Protein AF-L8WNK9-F1 (afdb_monomer_lite)

Sequence (164 aa):
MTVTTPAFLWRTGAIYTFIGIATGAFGAHGLSKRPGILPAQIDSWKTAAHYAIVNGVALMAVSLHPKFSTHRVAGPSIALGAALFSGSIYALVLNRDRYSSSFRVLLRRWVELLYWLGMLRWHFELEFYLYYIMNAQSQRTKSPLNIFTGKRLIPCLIQNNGFK

InterPro domains:
  IPR006696 Protein of unknown function DUF423 [PF04241] (24-98)
  IPR006696 Protein of unknown function DUF423 [PTHR43461] (6-100)

Secondary structure (DSSP, 8-state):
-----HHHHHHHHHHHHHHHHHIIIIIHHHHHTSTT--HHHHHHHHHHHHHHHHHHHHHHHHHHSTTTTT-TTHHHHHHHHHHHHHHHHHHHHH-TTTS-HHHHHHHHHHHHHHHHHHHHHHHHHHHHHHHHHHHHHHHHHTS---------------------

Radius of gyration: 23.72 Å; chains: 1; bounding box: 61×45×65 Å

Structure (mmCIF, N/CA/C/O backbone):
data_AF-L8WNK9-F1
#
_entry.id   AF-L8WNK9-F1
#
loop_
_atom_site.grou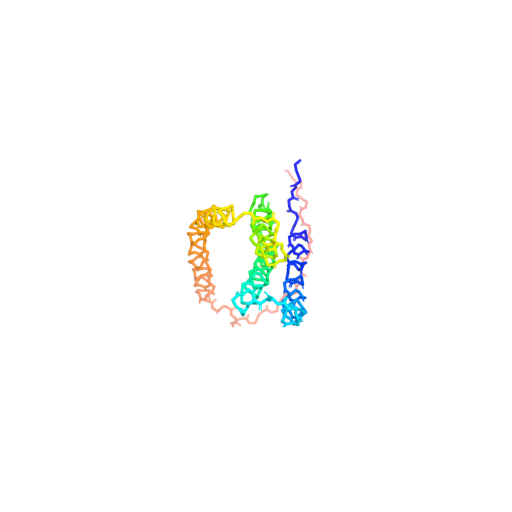p_PDB
_atom_site.id
_atom_site.type_symbol
_atom_site.label_atom_id
_atom_site.label_alt_id
_atom_site.label_comp_id
_atom_site.label_asym_id
_atom_site.label_entity_id
_atom_site.label_seq_id
_atom_site.pdbx_PDB_ins_code
_atom_site.Cartn_x
_atom_site.Cartn_y
_atom_site.Cartn_z
_atom_site.occupancy
_atom_site.B_iso_or_equiv
_atom_site.auth_seq_id
_atom_site.auth_comp_id
_atom_site.auth_asym_id
_atom_site.auth_atom_id
_atom_site.pdbx_PDB_model_num
ATOM 1 N N . MET A 1 1 ? 22.612 11.617 -6.404 1.00 44.56 1 MET A N 1
ATOM 2 C CA . MET A 1 1 ? 21.188 11.348 -6.711 1.00 44.56 1 MET A CA 1
ATOM 3 C C . MET A 1 1 ? 21.043 9.857 -6.983 1.00 44.56 1 MET A C 1
ATOM 5 O O . MET A 1 1 ? 21.622 9.377 -7.948 1.00 44.56 1 MET A O 1
ATOM 9 N N . THR A 1 2 ? 20.400 9.113 -6.085 1.00 53.31 2 THR A N 1
ATOM 10 C CA . THR A 1 2 ? 20.342 7.644 -6.107 1.00 53.31 2 THR A CA 1
ATOM 11 C C . THR A 1 2 ? 19.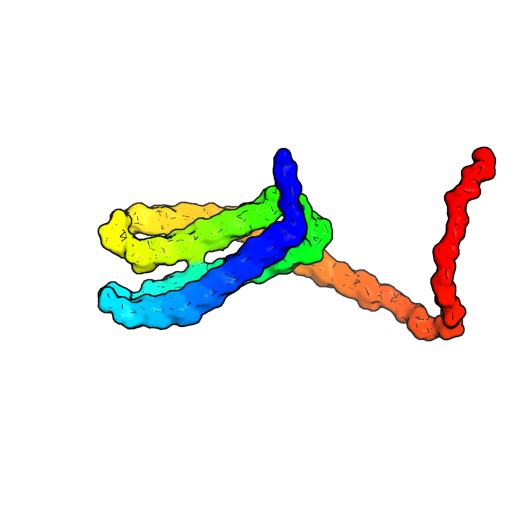453 7.153 -7.251 1.00 53.31 2 THR A C 1
ATOM 13 O O . THR A 1 2 ? 18.277 7.491 -7.334 1.00 53.31 2 THR A O 1
ATOM 16 N N . VAL A 1 3 ? 20.024 6.376 -8.171 1.00 59.09 3 VAL A N 1
ATOM 17 C CA . VAL A 1 3 ? 19.247 5.668 -9.195 1.00 59.09 3 VAL A CA 1
ATOM 18 C C . VAL A 1 3 ? 18.483 4.558 -8.478 1.00 59.09 3 VAL A C 1
ATOM 20 O O . VAL A 1 3 ? 19.093 3.732 -7.800 1.00 59.09 3 VAL A O 1
ATOM 23 N N . THR A 1 4 ? 17.154 4.554 -8.577 1.00 67.50 4 THR A N 1
ATOM 24 C CA . THR A 1 4 ? 16.327 3.452 -8.082 1.00 67.50 4 THR A CA 1
ATOM 25 C C . THR A 1 4 ? 16.730 2.180 -8.815 1.00 67.50 4 THR A C 1
ATOM 27 O O . THR A 1 4 ? 16.605 2.089 -10.034 1.00 67.50 4 THR A O 1
ATOM 30 N N . THR A 1 5 ? 17.282 1.210 -8.085 1.00 79.62 5 THR A N 1
ATOM 31 C CA . THR A 1 5 ? 17.660 -0.073 -8.673 1.00 79.62 5 THR A CA 1
ATOM 32 C C . THR A 1 5 ? 16.432 -0.982 -8.767 1.00 79.62 5 THR A C 1
ATOM 34 O O . THR A 1 5 ? 15.605 -0.992 -7.849 1.00 79.62 5 THR A O 1
ATOM 37 N N . PRO A 1 6 ? 16.317 -1.805 -9.825 1.00 79.44 6 PRO A N 1
ATOM 38 C CA . PRO A 1 6 ? 15.217 -2.762 -9.972 1.00 79.44 6 PRO A CA 1
ATOM 39 C C . PRO A 1 6 ? 15.072 -3.676 -8.746 1.00 79.44 6 PRO A C 1
ATOM 41 O O . PRO A 1 6 ? 13.976 -3.894 -8.237 1.00 79.44 6 PRO A O 1
ATOM 44 N N . ALA A 1 7 ? 16.201 -4.130 -8.192 1.00 84.44 7 ALA A N 1
ATOM 45 C CA . ALA A 1 7 ? 16.229 -4.967 -6.996 1.00 84.44 7 ALA A CA 1
ATOM 46 C C . ALA A 1 7 ? 15.660 -4.265 -5.751 1.00 84.44 7 ALA A C 1
ATOM 48 O O . ALA A 1 7 ? 15.033 -4.916 -4.914 1.00 84.44 7 ALA A O 1
ATOM 49 N N . PHE A 1 8 ? 15.858 -2.950 -5.613 1.00 86.62 8 PHE A N 1
ATOM 50 C CA . PHE A 1 8 ? 15.282 -2.188 -4.508 1.00 86.62 8 PHE A CA 1
ATOM 51 C C . PHE A 1 8 ? 13.755 -2.122 -4.622 1.00 86.62 8 PHE A C 1
ATOM 53 O O . PHE A 1 8 ? 13.074 -2.416 -3.644 1.00 86.62 8 PHE A O 1
ATOM 60 N N . LEU A 1 9 ? 13.225 -1.829 -5.816 1.00 86.12 9 LEU A N 1
ATOM 61 C CA . LEU A 1 9 ? 11.777 -1.784 -6.070 1.00 86.12 9 LEU A CA 1
ATOM 62 C C . LEU A 1 9 ? 11.093 -3.140 -5.849 1.00 86.12 9 LEU A C 1
ATOM 64 O O . LEU A 1 9 ? 9.995 -3.202 -5.299 1.00 86.12 9 LEU A O 1
ATOM 68 N N . TRP A 1 10 ? 11.755 -4.233 -6.229 1.00 88.62 10 TRP A N 1
ATOM 69 C CA . TRP A 1 10 ? 11.250 -5.578 -5.964 1.00 88.62 10 TRP A CA 1
ATOM 70 C C . TRP A 1 10 ? 11.161 -5.865 -4.462 1.00 88.62 10 TRP A C 1
ATOM 72 O O . TRP A 1 10 ? 10.131 -6.329 -3.974 1.00 88.62 10 TRP A O 1
ATOM 82 N N . ARG A 1 11 ? 12.224 -5.551 -3.705 1.00 92.81 11 ARG A N 1
ATOM 83 C CA . ARG A 1 11 ? 12.260 -5.748 -2.246 1.00 92.81 11 ARG A CA 1
ATOM 84 C C . ARG A 1 11 ? 11.202 -4.910 -1.538 1.00 92.81 11 ARG A C 1
ATOM 86 O O . ARG A 1 11 ? 10.520 -5.430 -0.660 1.00 92.81 11 ARG A O 1
ATOM 93 N N . THR A 1 12 ? 11.040 -3.641 -1.913 1.00 90.38 12 THR A N 1
ATOM 94 C CA . THR A 1 12 ? 10.010 -2.783 -1.313 1.00 90.38 12 THR A CA 1
ATOM 95 C C . THR A 1 12 ? 8.610 -3.295 -1.634 1.00 90.38 12 THR A C 1
ATOM 97 O O . THR A 1 12 ? 7.793 -3.399 -0.721 1.00 90.38 12 THR A O 1
ATOM 100 N N . GLY A 1 13 ? 8.339 -3.691 -2.881 1.00 90.25 13 GLY A N 1
ATOM 101 C CA . GLY A 1 13 ? 7.060 -4.293 -3.265 1.00 90.25 13 GLY A CA 1
ATOM 102 C C . GLY A 1 13 ? 6.749 -5.592 -2.509 1.00 90.25 13 GLY A C 1
ATOM 103 O O . GLY A 1 13 ? 5.632 -5.774 -2.016 1.00 90.25 13 GLY A O 1
ATOM 104 N N . ALA A 1 14 ? 7.752 -6.452 -2.317 1.00 92.19 14 ALA A N 1
ATOM 105 C CA . ALA A 1 14 ? 7.619 -7.672 -1.522 1.00 92.19 14 ALA A CA 1
ATOM 106 C C . ALA A 1 14 ? 7.308 -7.370 -0.045 1.00 92.19 14 ALA A C 1
ATOM 108 O O . ALA A 1 14 ? 6.425 -8.000 0.535 1.00 92.19 14 ALA A O 1
ATOM 109 N N . ILE A 1 15 ? 7.973 -6.371 0.548 1.00 94.38 15 ILE A N 1
ATOM 110 C CA . ILE A 1 15 ? 7.707 -5.927 1.925 1.00 94.38 15 ILE A CA 1
ATOM 111 C C . ILE A 1 15 ? 6.273 -5.402 2.058 1.00 94.38 15 ILE A C 1
ATOM 113 O O . ILE A 1 15 ? 5.572 -5.809 2.981 1.00 94.38 15 ILE A O 1
ATOM 117 N N . TYR A 1 16 ? 5.806 -4.553 1.137 1.00 91.19 16 TYR A N 1
ATOM 118 C CA . TYR A 1 16 ? 4.422 -4.060 1.154 1.00 91.19 16 TYR A CA 1
ATOM 119 C C . TYR A 1 16 ? 3.403 -5.193 1.066 1.00 91.19 16 TYR A C 1
ATOM 121 O O . TYR A 1 16 ? 2.444 -5.220 1.837 1.00 91.19 16 TYR A O 1
ATOM 129 N N . THR A 1 17 ? 3.641 -6.151 0.171 1.00 91.44 17 THR A N 1
ATOM 130 C CA . THR A 1 17 ? 2.770 -7.317 -0.007 1.00 91.44 17 THR A CA 1
ATOM 131 C C . THR A 1 17 ? 2.734 -8.171 1.258 1.00 91.44 17 THR A C 1
ATOM 133 O O . THR A 1 17 ? 1.657 -8.517 1.740 1.00 91.44 17 THR A O 1
ATOM 136 N N . PHE A 1 18 ? 3.898 -8.453 1.848 1.00 92.94 18 PHE A N 1
ATOM 137 C CA . PHE A 1 18 ? 4.005 -9.207 3.095 1.00 92.94 18 PHE A CA 1
ATOM 138 C C . PHE A 1 18 ? 3.293 -8.502 4.254 1.00 92.94 18 PHE A C 1
ATOM 140 O O . PHE A 1 18 ? 2.484 -9.121 4.946 1.00 92.94 18 PHE A O 1
ATOM 147 N N . ILE A 1 19 ? 3.542 -7.200 4.435 1.00 91.44 19 ILE A N 1
ATOM 148 C CA . ILE A 1 19 ? 2.879 -6.395 5.466 1.00 91.44 19 ILE A CA 1
ATOM 149 C C . ILE A 1 19 ? 1.371 -6.422 5.245 1.00 91.44 19 ILE A C 1
ATOM 151 O O . ILE A 1 19 ? 0.639 -6.655 6.202 1.00 91.44 19 ILE A O 1
ATOM 155 N N . GLY A 1 20 ? 0.899 -6.229 4.013 1.00 90.12 20 GLY A N 1
ATOM 156 C CA . GLY A 1 20 ? -0.521 -6.261 3.676 1.00 90.12 20 GLY A CA 1
ATOM 157 C C . GLY A 1 20 ? -1.182 -7.604 3.998 1.00 90.12 20 GLY A C 1
ATOM 158 O O . GLY A 1 20 ? -2.240 -7.625 4.619 1.00 90.12 20 GLY A O 1
ATOM 159 N N . ILE A 1 21 ? -0.537 -8.732 3.685 1.00 91.81 21 ILE A N 1
ATOM 160 C CA . ILE A 1 21 ? -1.047 -10.069 4.036 1.00 91.81 21 ILE A CA 1
ATOM 161 C C . ILE A 1 21 ? -1.065 -10.266 5.556 1.00 91.81 21 ILE A C 1
ATOM 163 O O . ILE A 1 21 ? -2.085 -10.678 6.110 1.00 91.81 21 ILE A O 1
ATOM 167 N N . ALA A 1 22 ? 0.033 -9.942 6.245 1.00 90.50 22 ALA A N 1
ATOM 168 C CA . ALA A 1 22 ? 0.146 -10.120 7.690 1.00 90.50 22 ALA A CA 1
ATOM 169 C C . ALA A 1 22 ? -0.873 -9.254 8.449 1.00 90.50 22 ALA A C 1
ATOM 171 O O . ALA A 1 22 ? -1.616 -9.743 9.302 1.00 90.50 22 ALA A O 1
ATOM 172 N N . THR A 1 23 ? -0.962 -7.969 8.104 1.00 87.38 23 THR A N 1
ATOM 173 C CA . THR A 1 23 ? -1.938 -7.044 8.697 1.00 87.38 23 THR A CA 1
ATOM 174 C C . THR A 1 23 ? -3.369 -7.386 8.291 1.00 87.38 23 THR A C 1
ATOM 176 O O . THR A 1 23 ? -4.266 -7.261 9.120 1.00 87.38 23 THR A O 1
ATOM 179 N N . GLY A 1 24 ? -3.610 -7.890 7.082 1.00 87.75 24 GLY A N 1
ATOM 180 C CA . GLY A 1 24 ? -4.925 -8.367 6.656 1.00 87.75 24 GLY A CA 1
ATOM 181 C C . GLY A 1 24 ? -5.403 -9.577 7.461 1.00 87.75 24 GLY A C 1
ATOM 182 O O . GLY A 1 24 ? -6.483 -9.528 8.048 1.00 87.75 24 GLY A O 1
ATOM 183 N N . ALA A 1 25 ? -4.593 -10.636 7.535 1.00 82.94 25 ALA A N 1
ATOM 184 C CA . ALA A 1 25 ? -4.962 -11.888 8.195 1.00 82.94 25 ALA A CA 1
ATOM 185 C C . ALA A 1 25 ? -4.991 -11.757 9.727 1.00 82.94 25 ALA A C 1
ATOM 187 O O . ALA A 1 25 ? -6.007 -12.042 10.363 1.00 82.94 25 ALA A O 1
ATOM 188 N N . PHE A 1 26 ? -3.896 -11.285 10.330 1.00 85.44 26 PHE A N 1
ATOM 189 C CA . PHE A 1 26 ? -3.777 -11.200 11.788 1.00 85.44 26 PHE A CA 1
ATOM 190 C C . PHE A 1 26 ? -4.399 -9.924 12.349 1.00 85.44 26 PHE A C 1
ATOM 192 O O . PHE A 1 26 ? -5.033 -9.957 13.403 1.00 85.44 26 PHE A O 1
ATOM 199 N N . GLY A 1 27 ? -4.258 -8.801 11.642 1.00 82.25 27 GLY A N 1
ATOM 200 C CA . GLY A 1 27 ? -4.786 -7.518 12.099 1.00 82.25 27 GLY A CA 1
ATOM 201 C C . GLY A 1 27 ? -6.311 -7.493 12.120 1.00 82.25 27 GLY A C 1
ATOM 202 O O . GLY A 1 27 ? -6.877 -7.104 13.135 1.00 82.25 27 GLY A O 1
ATOM 203 N N . ALA A 1 28 ? -6.993 -7.994 11.082 1.00 82.50 28 ALA A N 1
ATOM 204 C CA . ALA A 1 28 ? -8.459 -8.054 11.091 1.00 82.50 28 ALA A CA 1
ATOM 205 C C . ALA A 1 28 ? -8.989 -8.978 12.202 1.00 82.50 28 ALA A C 1
ATOM 207 O O . ALA A 1 28 ? -9.960 -8.639 12.881 1.00 82.50 28 ALA A O 1
ATOM 208 N N . HIS A 1 29 ? -8.322 -10.115 12.433 1.00 82.38 29 HIS A N 1
ATOM 209 C CA . HIS A 1 29 ? -8.698 -11.042 13.498 1.00 82.38 29 HIS A CA 1
ATOM 210 C C . HIS A 1 29 ? -8.490 -10.430 14.894 1.00 82.38 29 HIS A C 1
ATOM 212 O O . HIS A 1 29 ? -9.399 -10.465 15.724 1.00 82.38 29 HIS A O 1
ATOM 218 N N . GLY A 1 30 ? -7.335 -9.805 15.144 1.00 81.50 30 GLY A N 1
ATOM 219 C CA . GLY A 1 30 ? -7.058 -9.110 16.405 1.00 81.50 30 GLY A CA 1
ATOM 220 C C . GLY A 1 30 ? -8.008 -7.937 16.656 1.00 81.50 30 GLY A C 1
ATOM 221 O O . GLY A 1 30 ? -8.494 -7.758 17.771 1.00 81.50 30 GLY A O 1
ATOM 222 N N . LEU A 1 31 ? -8.337 -7.178 15.608 1.00 83.69 31 LEU A N 1
ATOM 223 C CA . LEU A 1 31 ? -9.224 -6.022 15.702 1.00 83.69 31 LEU A CA 1
ATOM 224 C C . LEU A 1 31 ? -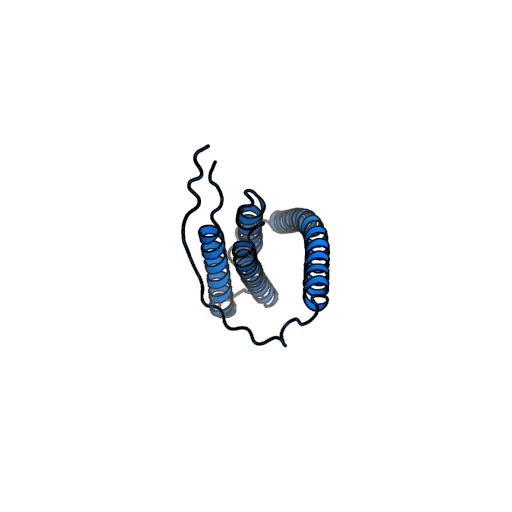10.673 -6.426 16.001 1.00 83.69 31 LEU A C 1
ATOM 226 O O . LEU A 1 31 ? -11.341 -5.750 16.777 1.00 83.69 31 LEU A O 1
ATOM 230 N N . SER A 1 32 ? -11.137 -7.553 15.454 1.00 80.44 32 SER A N 1
ATOM 231 C CA . SER A 1 32 ? -12.484 -8.077 15.723 1.00 80.44 32 SER A CA 1
ATOM 232 C C . SER A 1 32 ? -12.716 -8.471 17.187 1.00 80.44 32 SER A C 1
ATOM 234 O O . SER A 1 32 ? -13.844 -8.433 17.665 1.00 80.44 32 SER A O 1
ATOM 236 N N . LYS A 1 33 ? -11.644 -8.804 17.917 1.00 83.44 33 LYS A N 1
ATOM 237 C CA . LYS A 1 33 ? -11.683 -9.147 19.347 1.00 83.44 33 LYS A CA 1
ATOM 238 C C . LYS A 1 33 ? -11.614 -7.925 20.265 1.00 83.44 33 LYS A C 1
ATOM 240 O O . LYS A 1 33 ? -11.741 -8.072 21.479 1.00 83.44 33 LYS A O 1
ATOM 245 N N . ARG A 1 34 ? -11.377 -6.727 19.720 1.00 81.81 34 ARG A N 1
ATOM 246 C CA . ARG A 1 34 ? -11.217 -5.510 20.517 1.00 81.81 34 ARG A CA 1
ATOM 247 C C . ARG A 1 34 ? -12.589 -4.896 20.840 1.00 81.81 34 ARG A C 1
ATOM 249 O O . ARG A 1 34 ? -13.353 -4.611 19.916 1.00 81.81 34 ARG A O 1
ATOM 256 N N . PRO A 1 35 ? -12.901 -4.632 22.121 1.00 77.06 35 PRO A N 1
ATOM 257 C CA . PRO A 1 35 ? -14.156 -3.986 22.495 1.00 77.06 35 PRO A CA 1
ATOM 258 C C . PRO A 1 35 ? -14.230 -2.558 21.931 1.00 77.06 35 PRO A C 1
ATOM 260 O O . PRO A 1 35 ? -13.242 -1.823 21.945 1.00 77.06 35 PRO A O 1
ATOM 263 N N . GLY A 1 36 ? -15.403 -2.168 21.421 1.00 78.00 36 GLY A N 1
ATOM 264 C CA . GLY A 1 36 ? -15.657 -0.829 20.868 1.00 78.00 36 GLY A CA 1
ATOM 265 C C . GLY A 1 36 ? -15.312 -0.635 19.384 1.00 78.00 3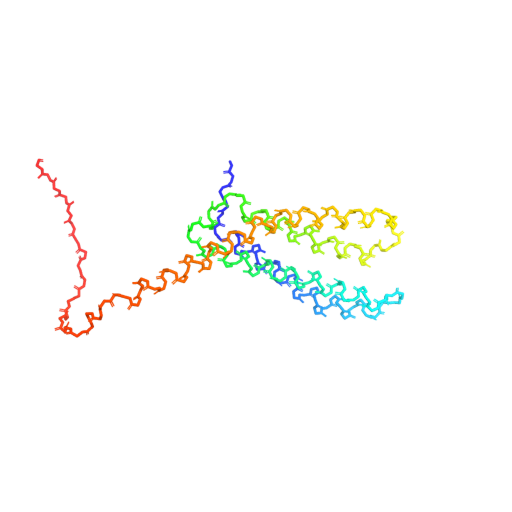6 GLY A C 1
ATOM 266 O O . GLY A 1 36 ? -15.423 0.489 18.889 1.00 78.00 36 GLY A O 1
ATOM 267 N N . ILE A 1 37 ? -14.921 -1.698 18.670 1.00 82.19 37 ILE A N 1
ATOM 268 C CA . ILE A 1 37 ? -14.700 -1.674 17.217 1.00 82.19 37 ILE A CA 1
ATOM 269 C C . ILE A 1 37 ? -16.008 -1.938 16.464 1.00 82.19 37 ILE A C 1
ATOM 271 O O . ILE A 1 37 ? -16.699 -2.922 16.719 1.00 82.19 37 ILE A O 1
ATOM 275 N N . LEU A 1 38 ? -16.327 -1.072 15.500 1.00 83.69 38 LEU A N 1
ATOM 276 C CA . LEU A 1 38 ? -17.456 -1.268 14.591 1.00 83.69 38 LEU A CA 1
ATOM 277 C C . LEU A 1 38 ? -17.070 -2.167 13.401 1.00 83.69 38 LEU A C 1
ATOM 279 O O . LEU A 1 38 ? -15.938 -2.077 12.915 1.00 83.69 38 LEU A O 1
ATOM 283 N N . PRO A 1 39 ? -18.020 -2.933 12.830 1.00 80.88 39 PRO A N 1
ATOM 284 C CA . PRO A 1 39 ? -17.792 -3.733 11.621 1.00 80.88 39 PRO A CA 1
ATOM 285 C C . PRO A 1 39 ? -17.192 -2.925 10.458 1.00 80.88 39 PRO A C 1
ATOM 287 O O . PRO A 1 39 ? -16.228 -3.355 9.830 1.00 80.88 39 PRO A O 1
ATOM 290 N N . ALA A 1 40 ? -17.662 -1.689 10.254 1.00 80.75 40 ALA A N 1
ATOM 291 C CA . ALA A 1 40 ? -17.152 -0.789 9.215 1.00 80.75 40 ALA A CA 1
ATOM 292 C C . ALA A 1 40 ? -15.653 -0.442 9.366 1.00 80.75 40 ALA A C 1
ATOM 294 O O . ALA A 1 40 ? -14.970 -0.138 8.384 1.00 80.75 40 ALA A O 1
ATOM 295 N N . GLN A 1 41 ? -15.110 -0.488 10.589 1.00 80.88 41 GLN A N 1
ATOM 296 C CA . GLN A 1 41 ? -13.681 -0.264 10.830 1.00 80.88 41 GLN A CA 1
ATOM 297 C C . GLN A 1 41 ? -12.849 -1.490 10.451 1.00 80.88 41 GLN A C 1
ATOM 299 O O . GLN A 1 41 ? -11.731 -1.334 9.964 1.00 80.88 41 GLN A O 1
ATOM 304 N N . ILE A 1 42 ? -13.400 -2.692 10.627 1.00 85.25 42 ILE A N 1
ATOM 305 C CA . ILE A 1 42 ? -12.774 -3.941 10.179 1.00 85.25 42 ILE A CA 1
ATOM 306 C C . ILE A 1 42 ? -12.729 -3.970 8.648 1.00 85.25 42 ILE A C 1
ATOM 308 O O . ILE A 1 42 ? -11.703 -4.332 8.074 1.00 85.25 42 ILE A O 1
ATOM 312 N N . ASP A 1 43 ? -13.788 -3.520 7.977 1.00 86.75 43 ASP A N 1
ATOM 313 C CA . ASP A 1 43 ? -13.792 -3.423 6.513 1.00 86.75 43 ASP A CA 1
ATOM 314 C C . ASP A 1 43 ? -12.824 -2.349 6.005 1.00 86.75 43 ASP A C 1
ATOM 316 O O . ASP A 1 43 ? -12.083 -2.577 5.046 1.00 86.75 43 ASP A O 1
ATOM 320 N N . SER A 1 44 ? -12.730 -1.212 6.701 1.00 86.44 44 SER A N 1
ATOM 321 C CA . SER A 1 44 ? -11.713 -0.192 6.408 1.00 86.44 44 SER A CA 1
ATOM 322 C C . SER A 1 44 ? -10.292 -0.740 6.595 1.00 86.44 44 SER A C 1
ATOM 324 O O . SER A 1 44 ? -9.425 -0.508 5.755 1.00 86.44 44 SER A O 1
ATOM 326 N N . TRP A 1 45 ? -10.050 -1.523 7.650 1.00 87.94 45 TRP A N 1
ATOM 327 C CA . TRP A 1 45 ? -8.771 -2.194 7.889 1.00 87.94 45 TRP A CA 1
ATOM 328 C C . TRP A 1 45 ? -8.411 -3.168 6.763 1.00 87.94 45 TRP A C 1
ATOM 330 O O . TRP A 1 45 ? -7.300 -3.125 6.234 1.00 87.94 45 TRP A O 1
ATOM 340 N N . LYS A 1 46 ? -9.360 -4.019 6.355 1.00 88.31 46 LYS A N 1
ATOM 341 C CA . LYS A 1 46 ? -9.178 -4.936 5.220 1.00 88.31 46 LYS A CA 1
ATOM 342 C C . LYS A 1 46 ? -8.899 -4.176 3.928 1.00 88.31 46 LYS A C 1
ATOM 344 O O . LYS A 1 46 ? -8.049 -4.602 3.155 1.00 88.31 46 LYS A O 1
ATOM 349 N N . THR A 1 47 ? -9.566 -3.043 3.722 1.00 89.38 47 THR A N 1
ATOM 350 C CA . THR A 1 47 ? -9.323 -2.170 2.568 1.00 89.38 47 THR A CA 1
ATOM 351 C C . THR A 1 47 ? -7.873 -1.691 2.565 1.00 89.38 47 THR A C 1
ATOM 353 O O . THR A 1 47 ? -7.173 -1.885 1.577 1.00 89.38 47 THR A O 1
ATOM 356 N N . ALA A 1 48 ? -7.372 -1.161 3.682 1.00 88.50 48 ALA A N 1
ATOM 357 C CA . ALA A 1 48 ? -5.975 -0.737 3.797 1.00 88.50 48 ALA A CA 1
ATOM 358 C C . ALA A 1 48 ? -4.981 -1.870 3.484 1.00 88.50 48 ALA A C 1
ATOM 360 O O . ALA A 1 48 ? -4.039 -1.671 2.716 1.00 88.50 48 ALA A O 1
ATOM 361 N N . ALA A 1 49 ? -5.234 -3.071 4.012 1.00 91.31 49 ALA A N 1
ATOM 362 C CA . ALA A 1 49 ? -4.430 -4.256 3.725 1.00 91.31 49 ALA A CA 1
ATOM 363 C C . ALA A 1 49 ? -4.453 -4.622 2.237 1.00 91.31 49 ALA A C 1
ATOM 365 O O . ALA A 1 49 ? -3.407 -4.889 1.644 1.00 91.31 49 ALA A O 1
ATOM 366 N N . HIS A 1 50 ? -5.630 -4.578 1.615 1.00 89.62 50 HIS A N 1
ATOM 367 C CA . HIS A 1 50 ? -5.802 -4.882 0.201 1.00 89.62 50 HIS A CA 1
ATOM 368 C C . HIS A 1 50 ? -5.030 -3.899 -0.688 1.00 89.62 50 HIS A C 1
ATOM 370 O O . HIS A 1 50 ? -4.308 -4.319 -1.591 1.00 89.62 50 HIS A O 1
ATOM 376 N N . TYR A 1 51 ? -5.095 -2.599 -0.389 1.00 90.31 51 TYR A N 1
ATOM 377 C CA . TYR A 1 51 ? -4.324 -1.593 -1.120 1.00 90.31 51 TYR A CA 1
ATOM 378 C C . TYR A 1 51 ? -2.812 -1.765 -0.932 1.00 90.31 51 TYR A C 1
ATOM 380 O O . TYR A 1 51 ? -2.075 -1.613 -1.908 1.00 90.31 51 TYR A O 1
ATOM 388 N N . ALA A 1 52 ? -2.334 -2.130 0.262 1.00 90.31 52 ALA A N 1
ATOM 389 C CA . ALA A 1 52 ? -0.918 -2.436 0.479 1.00 90.31 52 ALA A CA 1
ATOM 390 C C . ALA A 1 52 ? -0.445 -3.627 -0.379 1.00 90.31 52 ALA A C 1
ATOM 392 O O . ALA A 1 52 ? 0.627 -3.558 -0.980 1.00 90.31 52 ALA A O 1
ATOM 393 N N . ILE A 1 53 ? -1.266 -4.679 -0.499 1.00 89.62 53 ILE A N 1
ATOM 394 C CA . ILE A 1 53 ? -0.988 -5.849 -1.349 1.00 89.62 53 ILE A CA 1
ATOM 395 C C . ILE A 1 53 ? -0.945 -5.450 -2.824 1.00 89.62 53 ILE A C 1
ATOM 397 O O . ILE A 1 53 ? 0.051 -5.710 -3.496 1.00 89.62 53 ILE A O 1
ATOM 401 N N . VAL A 1 54 ? -1.994 -4.796 -3.329 1.00 90.94 54 VAL A N 1
ATOM 402 C CA . VAL A 1 54 ? -2.096 -4.427 -4.750 1.00 90.94 54 VAL A CA 1
ATOM 403 C C . VAL A 1 54 ? -0.946 -3.507 -5.162 1.00 90.94 54 VAL A C 1
ATOM 405 O O . VAL A 1 54 ? -0.306 -3.746 -6.184 1.00 90.94 54 VAL A O 1
ATOM 408 N N . ASN A 1 55 ? -0.622 -2.499 -4.345 1.00 88.75 55 ASN A N 1
ATOM 409 C CA . ASN A 1 55 ? 0.509 -1.611 -4.622 1.00 88.75 55 ASN A CA 1
ATOM 410 C C . ASN A 1 55 ? 1.858 -2.339 -4.505 1.00 88.75 55 ASN A C 1
ATOM 412 O O . ASN A 1 55 ? 2.760 -2.077 -5.299 1.00 88.75 55 ASN A O 1
ATOM 416 N N . GLY A 1 56 ? 2.005 -3.269 -3.556 1.00 89.44 56 GLY A N 1
ATOM 417 C CA . GLY A 1 56 ? 3.209 -4.087 -3.418 1.00 89.44 56 GLY A CA 1
ATOM 418 C C . GLY A 1 56 ? 3.469 -4.963 -4.646 1.00 89.44 56 GLY A C 1
ATOM 419 O O . GLY A 1 56 ? 4.567 -4.935 -5.205 1.00 89.44 56 GLY A O 1
ATOM 420 N N . VAL A 1 57 ? 2.438 -5.661 -5.125 1.00 89.50 57 VAL A N 1
ATOM 421 C CA . VAL A 1 57 ? 2.492 -6.474 -6.350 1.00 89.50 57 VAL A CA 1
ATOM 422 C C . VAL A 1 57 ? 2.746 -5.599 -7.579 1.00 89.50 57 VAL A C 1
ATOM 424 O O . VAL A 1 57 ? 3.568 -5.955 -8.425 1.00 89.50 57 VAL A O 1
ATOM 427 N N . ALA A 1 58 ? 2.113 -4.426 -7.667 1.00 87.00 58 ALA A N 1
ATOM 428 C CA . ALA A 1 58 ? 2.366 -3.475 -8.746 1.00 87.00 58 ALA A CA 1
ATOM 429 C C . ALA A 1 58 ? 3.831 -2.999 -8.760 1.00 87.00 58 ALA A C 1
ATOM 431 O O . ALA A 1 58 ? 4.449 -2.979 -9.823 1.00 87.00 58 ALA A O 1
ATOM 432 N N . LEU A 1 59 ? 4.429 -2.692 -7.600 1.00 85.44 59 LEU A N 1
ATOM 433 C CA . LEU A 1 59 ? 5.856 -2.347 -7.502 1.00 85.44 59 LEU A CA 1
ATOM 434 C C . LEU A 1 59 ? 6.763 -3.482 -7.988 1.00 85.44 59 LEU A C 1
ATOM 436 O O . LEU A 1 59 ? 7.732 -3.235 -8.710 1.00 85.44 59 LEU A O 1
ATOM 440 N N . MET A 1 60 ? 6.440 -4.722 -7.615 1.00 86.00 60 MET A N 1
ATOM 441 C CA . MET A 1 60 ? 7.167 -5.901 -8.082 1.00 86.00 60 MET A CA 1
ATOM 442 C C . MET A 1 60 ? 7.078 -6.024 -9.609 1.00 86.00 60 MET A C 1
ATOM 444 O O . MET A 1 60 ? 8.110 -6.159 -10.268 1.00 86.00 60 MET A O 1
ATOM 448 N N . ALA A 1 61 ? 5.887 -5.870 -10.191 1.00 86.56 61 ALA A N 1
ATOM 449 C CA . ALA A 1 61 ? 5.696 -5.891 -11.642 1.00 86.56 61 ALA A CA 1
ATOM 450 C C . ALA A 1 61 ? 6.464 -4.763 -12.360 1.00 86.56 61 ALA A C 1
ATOM 452 O O . ALA A 1 61 ? 7.148 -5.015 -13.353 1.00 86.56 61 ALA A O 1
ATOM 453 N N . VAL A 1 62 ? 6.425 -3.534 -11.830 1.00 84.69 62 VAL A N 1
ATOM 454 C CA . VAL A 1 62 ? 7.160 -2.378 -12.377 1.00 84.69 62 VAL A CA 1
ATOM 455 C C . VAL A 1 62 ? 8.671 -2.612 -12.350 1.00 84.69 62 VAL A C 1
ATOM 457 O O . VAL A 1 62 ? 9.373 -2.235 -13.289 1.00 84.69 62 VAL A O 1
ATOM 460 N N . SER A 1 63 ? 9.186 -3.274 -11.313 1.00 85.25 63 SER A N 1
ATOM 461 C CA . SER A 1 63 ? 10.620 -3.550 -11.199 1.00 85.25 63 SER A CA 1
ATOM 462 C C . SER A 1 63 ? 11.153 -4.537 -12.249 1.00 85.25 63 SER A C 1
ATOM 464 O O . SER A 1 63 ? 12.328 -4.467 -12.606 1.00 85.25 63 SER A O 1
ATOM 466 N N . LEU A 1 64 ? 10.294 -5.406 -12.792 1.00 84.81 64 LEU A N 1
ATOM 467 C CA . LEU A 1 64 ? 10.642 -6.335 -13.872 1.00 84.81 64 LEU A CA 1
ATOM 468 C C . LEU A 1 64 ? 10.658 -5.656 -15.250 1.00 84.81 64 LEU A C 1
ATOM 470 O O . LEU A 1 64 ? 11.186 -6.217 -16.210 1.00 84.81 64 LEU A O 1
ATOM 474 N N . HIS A 1 65 ? 10.092 -4.452 -15.373 1.00 81.50 65 HIS A N 1
ATOM 475 C CA . HIS A 1 65 ? 9.982 -3.773 -16.656 1.00 81.50 65 HIS A CA 1
ATOM 476 C C . HIS A 1 65 ? 11.259 -2.975 -16.989 1.00 81.50 65 HIS A C 1
ATOM 478 O O . HIS A 1 65 ? 11.597 -2.031 -16.272 1.00 81.50 65 HIS A O 1
ATOM 484 N N . PRO A 1 66 ? 11.941 -3.245 -18.119 1.00 73.56 66 PRO A N 1
ATOM 485 C CA . PRO A 1 66 ? 13.280 -2.714 -18.405 1.00 73.56 66 PRO A CA 1
ATOM 486 C C . PRO A 1 66 ? 13.351 -1.186 -18.564 1.00 73.56 66 PRO A C 1
ATOM 488 O O . PRO A 1 66 ? 14.403 -0.599 -18.328 1.00 73.56 66 PRO A O 1
ATOM 491 N N . LYS A 1 67 ? 12.246 -0.525 -18.938 1.00 72.56 67 LYS A N 1
ATOM 492 C CA . LYS A 1 67 ? 12.182 0.948 -19.052 1.00 72.56 67 LYS A CA 1
ATOM 493 C C . LYS A 1 67 ? 11.676 1.657 -17.793 1.00 72.56 67 LYS A C 1
ATOM 495 O O . LYS A 1 67 ? 11.973 2.829 -17.603 1.00 72.56 67 LYS A O 1
ATOM 500 N N . PHE A 1 68 ? 10.887 0.973 -16.963 1.00 68.94 68 PHE A N 1
ATOM 501 C CA . PHE A 1 68 ? 10.230 1.599 -15.806 1.00 68.94 68 PHE A CA 1
ATOM 502 C C . PHE A 1 68 ? 10.959 1.297 -14.495 1.00 68.94 68 PHE A C 1
ATOM 504 O O . PHE A 1 68 ? 10.882 2.092 -13.560 1.00 68.94 68 PHE A O 1
ATOM 511 N N . SER A 1 69 ? 11.740 0.217 -14.440 1.00 71.94 69 SER A N 1
ATOM 512 C CA . SER A 1 69 ? 12.521 -0.163 -13.262 1.00 71.94 69 SER A CA 1
ATOM 513 C C . SER A 1 69 ? 13.605 0.856 -12.886 1.00 71.94 69 SER A C 1
ATOM 515 O O . SER A 1 69 ? 13.975 0.957 -11.720 1.00 71.94 69 SER A O 1
ATOM 517 N N . THR A 1 70 ? 14.078 1.649 -13.851 1.00 72.56 70 THR A N 1
ATOM 518 C CA . THR A 1 70 ? 15.098 2.698 -13.683 1.00 72.56 70 THR A CA 1
ATOM 519 C C . THR A 1 70 ? 14.509 4.105 -13.563 1.00 72.56 70 THR A C 1
ATOM 521 O O . THR A 1 70 ? 15.249 5.083 -13.409 1.00 72.56 70 THR A O 1
ATOM 524 N N . HIS A 1 71 ? 13.178 4.238 -13.615 1.00 74.94 71 HIS A N 1
ATOM 525 C CA . HIS A 1 71 ? 12.515 5.534 -13.530 1.00 74.94 71 HIS A CA 1
ATOM 526 C C . HIS A 1 71 ? 12.635 6.096 -12.107 1.00 74.94 71 HIS A C 1
ATOM 528 O O . HIS A 1 71 ? 12.186 5.492 -11.131 1.00 74.94 71 HIS A O 1
ATOM 534 N N . ARG A 1 72 ? 13.238 7.285 -11.990 1.00 73.75 72 ARG A N 1
ATOM 535 C CA . ARG A 1 72 ? 13.655 7.870 -10.700 1.00 73.75 72 ARG A CA 1
ATOM 536 C C . ARG A 1 72 ? 12.496 8.285 -9.795 1.00 73.75 72 ARG A C 1
ATOM 538 O O . ARG A 1 72 ? 12.663 8.349 -8.585 1.00 73.75 72 ARG A O 1
ATOM 545 N N . VAL A 1 73 ? 11.342 8.595 -10.383 1.00 74.56 73 VAL A N 1
ATOM 546 C CA . VAL A 1 73 ? 10.200 9.189 -9.667 1.00 74.56 73 VAL A CA 1
ATOM 547 C C . VAL A 1 73 ? 9.050 8.199 -9.495 1.00 74.56 73 VAL A C 1
ATOM 549 O O . VAL A 1 73 ? 8.431 8.181 -8.439 1.00 74.56 73 VAL A O 1
ATOM 552 N N . ALA A 1 74 ? 8.793 7.348 -10.494 1.00 75.00 74 ALA A N 1
ATOM 553 C CA . ALA A 1 74 ? 7.601 6.499 -10.528 1.00 75.00 74 ALA A CA 1
ATOM 554 C C . ALA A 1 74 ? 7.594 5.441 -9.414 1.00 75.00 74 ALA A C 1
ATOM 556 O O . ALA A 1 74 ? 6.631 5.333 -8.669 1.00 75.00 74 ALA A O 1
ATOM 557 N N . GLY A 1 75 ? 8.682 4.686 -9.240 1.00 79.38 75 GLY A N 1
ATOM 558 C CA . GLY A 1 75 ? 8.749 3.661 -8.193 1.00 79.38 75 GLY A CA 1
ATOM 559 C C . GLY A 1 75 ? 8.596 4.229 -6.769 1.00 79.38 75 GLY A C 1
ATOM 560 O O . GLY A 1 75 ? 7.740 3.759 -6.015 1.00 79.38 75 GLY A O 1
ATOM 561 N N . PRO A 1 76 ? 9.379 5.259 -6.389 1.00 80.69 76 PRO A N 1
ATOM 562 C CA . PRO A 1 76 ? 9.272 5.879 -5.071 1.00 80.69 76 PRO A CA 1
ATOM 563 C C . PRO A 1 76 ? 7.926 6.554 -4.809 1.00 80.69 76 PRO A C 1
ATOM 565 O O . PRO A 1 76 ? 7.453 6.489 -3.678 1.00 80.69 76 PRO A O 1
ATOM 568 N N . SER A 1 77 ? 7.293 7.174 -5.812 1.00 81.50 77 SER A N 1
ATOM 569 C CA . SER A 1 77 ? 5.989 7.823 -5.626 1.00 81.50 77 SER A CA 1
ATOM 570 C C . SER A 1 77 ? 4.876 6.813 -5.350 1.00 81.50 77 SER A C 1
ATOM 572 O O . SER A 1 77 ? 4.052 7.061 -4.472 1.00 81.50 77 SER A O 1
ATOM 574 N N . ILE A 1 78 ? 4.890 5.649 -6.013 1.00 79.56 78 ILE A N 1
ATOM 575 C CA . ILE A 1 78 ? 3.945 4.558 -5.723 1.00 79.56 78 ILE A CA 1
ATOM 576 C C . ILE A 1 78 ? 4.184 4.025 -4.310 1.00 79.56 78 ILE A C 1
ATOM 578 O O . ILE A 1 78 ? 3.237 3.870 -3.544 1.00 79.56 78 ILE A O 1
ATOM 582 N N . ALA A 1 79 ? 5.446 3.788 -3.932 1.00 83.06 79 ALA A N 1
ATOM 583 C CA . ALA A 1 79 ? 5.779 3.310 -2.592 1.00 83.06 79 ALA A CA 1
ATOM 584 C C . ALA A 1 79 ? 5.318 4.300 -1.510 1.00 83.06 79 ALA A C 1
ATOM 586 O O . ALA A 1 79 ? 4.688 3.898 -0.535 1.00 83.06 79 ALA A O 1
ATOM 587 N N . LEU A 1 80 ? 5.589 5.596 -1.692 1.00 86.75 80 LEU A N 1
ATOM 588 C CA . LEU A 1 80 ? 5.130 6.652 -0.787 1.00 86.75 80 LEU A CA 1
ATOM 589 C C . LEU A 1 80 ? 3.604 6.728 -0.729 1.00 86.75 80 LEU A C 1
ATOM 591 O O . LEU A 1 80 ? 3.042 6.767 0.363 1.00 86.75 80 LEU A O 1
ATOM 595 N N . GLY A 1 81 ? 2.929 6.701 -1.879 1.00 82.88 81 GLY A N 1
ATOM 596 C CA . GLY A 1 81 ? 1.469 6.708 -1.951 1.00 82.88 81 GLY A CA 1
ATOM 597 C C . GLY A 1 81 ? 0.847 5.509 -1.234 1.00 82.88 81 GLY A C 1
ATOM 598 O O . GLY A 1 81 ? -0.099 5.678 -0.467 1.00 82.88 81 GLY A O 1
ATOM 599 N N . ALA A 1 82 ? 1.414 4.314 -1.411 1.00 87.31 82 ALA A N 1
ATOM 600 C CA . ALA A 1 82 ? 0.958 3.088 -0.763 1.00 87.31 82 ALA A CA 1
ATOM 601 C C . ALA A 1 82 ? 1.095 3.146 0.767 1.00 87.31 82 ALA A C 1
ATOM 603 O O . ALA A 1 82 ? 0.145 2.796 1.476 1.00 87.31 82 ALA A O 1
ATOM 604 N N . ALA A 1 83 ? 2.241 3.621 1.275 1.00 87.56 83 ALA A N 1
ATOM 605 C CA . ALA A 1 83 ? 2.457 3.822 2.709 1.00 87.56 83 ALA A CA 1
ATOM 606 C C . ALA A 1 83 ? 1.523 4.882 3.292 1.00 87.56 83 ALA A C 1
ATOM 608 O O . ALA A 1 83 ? 0.905 4.636 4.326 1.00 87.56 83 ALA A O 1
ATOM 609 N N . LEU A 1 84 ? 1.404 6.044 2.645 1.00 86.31 84 LEU A N 1
ATOM 610 C CA . LEU A 1 84 ? 0.570 7.138 3.142 1.00 86.31 84 LEU A CA 1
ATOM 611 C C . LEU A 1 84 ? -0.910 6.747 3.152 1.00 86.31 84 LEU A C 1
ATOM 613 O O . LEU A 1 84 ? -1.589 6.969 4.152 1.00 86.31 84 LEU A O 1
ATOM 617 N N . PHE A 1 85 ? -1.402 6.110 2.089 1.00 83.00 85 PHE A N 1
ATOM 618 C CA . PHE A 1 85 ? -2.799 5.695 2.003 1.00 83.00 85 PHE A CA 1
ATOM 619 C C . PHE A 1 85 ? -3.123 4.592 3.018 1.00 83.00 85 PHE A C 1
ATOM 621 O O . PHE A 1 85 ? -3.941 4.798 3.917 1.00 83.00 85 PHE A O 1
ATOM 628 N N . SER A 1 86 ? -2.431 3.453 2.938 1.00 86.12 86 SER A N 1
ATOM 629 C CA . SER A 1 86 ? -2.704 2.300 3.809 1.00 86.12 86 SER A CA 1
ATOM 630 C C . SER A 1 86 ? -2.402 2.628 5.274 1.00 86.12 86 SER A C 1
ATOM 632 O O . SER A 1 86 ? -3.188 2.310 6.168 1.00 86.12 86 SER A O 1
ATOM 634 N N . GLY A 1 87 ? -1.306 3.350 5.523 1.00 84.12 87 GLY A N 1
ATOM 635 C CA . GLY A 1 87 ? -0.920 3.819 6.851 1.00 84.12 87 GLY A CA 1
ATOM 636 C C . GLY A 1 87 ? -1.920 4.803 7.455 1.00 84.12 87 GLY A C 1
ATOM 637 O O . GLY A 1 87 ? -2.205 4.706 8.649 1.00 84.12 87 GLY A O 1
ATOM 638 N N . SER A 1 88 ? -2.516 5.699 6.658 1.00 84.50 88 SER A N 1
ATOM 639 C CA . SER A 1 88 ? -3.539 6.628 7.164 1.00 84.50 88 SER A CA 1
ATOM 640 C C . SER A 1 88 ? -4.784 5.898 7.667 1.00 84.50 88 SER A C 1
ATOM 642 O O . SER A 1 88 ? -5.302 6.227 8.734 1.00 84.50 88 SER A O 1
ATOM 644 N N . ILE A 1 89 ? -5.233 4.861 6.954 1.00 84.44 89 ILE A N 1
ATOM 645 C CA . ILE A 1 89 ? -6.398 4.071 7.359 1.00 84.44 89 ILE A CA 1
ATOM 646 C C . ILE A 1 89 ? -6.077 3.257 8.616 1.00 84.44 89 ILE A C 1
ATOM 648 O O . ILE A 1 89 ? -6.878 3.256 9.552 1.00 84.44 89 ILE A O 1
ATOM 652 N N . TYR A 1 90 ? -4.894 2.637 8.699 1.00 83.81 90 TYR A N 1
ATOM 653 C CA . TYR A 1 90 ? -4.465 1.965 9.929 1.00 83.81 90 TYR A CA 1
ATOM 654 C C . TYR A 1 90 ? -4.421 2.927 11.118 1.00 83.81 90 TYR A C 1
ATOM 656 O O . TYR A 1 90 ? -4.991 2.628 12.168 1.00 83.81 90 TYR A O 1
ATOM 664 N N . ALA A 1 91 ? -3.837 4.114 10.948 1.00 84.75 91 ALA A N 1
ATOM 665 C CA . ALA A 1 91 ? -3.793 5.126 11.998 1.00 84.75 91 ALA A CA 1
ATOM 666 C C . ALA A 1 91 ? -5.198 5.564 12.447 1.00 84.75 91 ALA A C 1
ATOM 668 O O . ALA A 1 91 ? -5.440 5.683 13.647 1.00 84.75 91 ALA A O 1
ATOM 669 N N . LEU A 1 92 ? -6.138 5.749 11.514 1.00 81.06 92 LEU A N 1
ATOM 670 C CA . LEU A 1 92 ? -7.531 6.104 11.814 1.00 81.06 92 LEU A CA 1
ATOM 671 C C . LEU A 1 92 ? -8.264 5.021 12.612 1.00 81.06 92 LEU A C 1
ATOM 673 O O . LEU A 1 92 ? -9.078 5.343 13.479 1.00 81.06 92 LEU A O 1
ATOM 677 N N . VAL A 1 93 ? -7.982 3.751 12.323 1.00 80.94 93 VAL A N 1
ATOM 678 C CA . VAL A 1 93 ? -8.605 2.617 13.011 1.00 80.94 93 VAL A CA 1
ATOM 679 C C . VAL A 1 93 ? -8.007 2.408 14.409 1.00 80.94 93 VAL A C 1
ATOM 681 O O . VAL A 1 93 ? -8.756 2.140 15.347 1.00 80.94 93 VAL A O 1
ATOM 684 N N . LEU A 1 94 ? -6.689 2.577 14.581 1.00 76.25 94 LEU A N 1
ATOM 685 C CA . LEU A 1 94 ? -6.008 2.412 15.877 1.00 76.25 94 LEU A CA 1
ATOM 686 C C . LEU A 1 94 ? -6.165 3.610 16.828 1.00 76.25 94 LEU A C 1
ATOM 688 O O . LEU A 1 94 ? -6.302 3.399 18.031 1.00 76.25 94 LEU A O 1
ATOM 692 N N . ASN A 1 95 ? -6.135 4.847 16.317 1.00 72.62 95 ASN A N 1
ATOM 693 C CA . ASN A 1 95 ? -6.099 6.084 17.114 1.00 72.62 95 ASN A CA 1
ATOM 694 C C . ASN A 1 95 ? -7.407 6.887 17.026 1.00 72.62 95 ASN A C 1
ATOM 696 O O . ASN A 1 95 ? -7.395 8.111 16.850 1.00 72.62 95 ASN A O 1
ATOM 700 N N . ARG A 1 96 ? -8.552 6.209 17.171 1.00 60.72 96 ARG A N 1
ATOM 701 C CA . ARG A 1 96 ? -9.881 6.846 17.148 1.00 60.72 96 ARG A CA 1
ATOM 702 C C . ARG A 1 96 ? -10.009 7.996 18.161 1.00 60.72 96 ARG A C 1
ATOM 704 O O . ARG A 1 96 ? -10.629 9.008 17.838 1.00 60.72 96 ARG A O 1
ATOM 711 N N . ASP A 1 97 ? -9.376 7.883 19.326 1.00 57.50 97 ASP A N 1
ATOM 712 C CA . ASP A 1 97 ? -9.585 8.816 20.446 1.00 57.50 97 ASP A CA 1
ATOM 713 C C . ASP A 1 97 ? -8.643 10.035 20.429 1.00 57.50 97 ASP A C 1
ATOM 715 O O . ASP A 1 97 ? -8.872 11.012 21.134 1.00 57.50 97 ASP A O 1
ATOM 719 N N . ARG A 1 98 ? -7.592 10.019 19.596 1.00 54.25 98 ARG A N 1
ATOM 720 C CA . ARG A 1 98 ? -6.522 11.040 19.586 1.00 54.25 98 ARG A CA 1
ATOM 721 C C . ARG A 1 98 ? -6.686 12.136 18.524 1.00 54.25 98 ARG A C 1
ATOM 723 O O . ARG A 1 98 ? -5.961 13.123 18.585 1.00 54.25 98 ARG A O 1
ATOM 730 N N . TYR A 1 99 ? -7.594 11.981 17.555 1.00 54.31 99 TYR A N 1
ATOM 731 C CA . TYR A 1 99 ? -7.764 12.917 16.432 1.00 54.31 99 TYR A CA 1
ATOM 732 C C . TYR A 1 99 ? -9.196 13.459 16.315 1.00 54.31 99 TYR A C 1
ATOM 734 O O . TYR A 1 99 ? -10.162 12.704 16.395 1.00 54.31 99 TYR A O 1
ATOM 742 N N . SER A 1 100 ? -9.341 14.767 16.062 1.00 52.53 100 SER A N 1
ATOM 743 C CA . SER A 1 100 ? -10.642 15.410 15.810 1.00 52.53 100 SER A CA 1
ATOM 744 C C . SER A 1 100 ? -11.302 14.876 14.531 1.00 52.53 100 SER A C 1
ATOM 746 O O . SER A 1 100 ? -10.647 14.701 13.500 1.00 52.53 100 SER A O 1
ATOM 748 N N . SER A 1 101 ? -12.618 14.645 14.577 1.00 54.28 101 SER A N 1
ATOM 749 C CA . SER A 1 101 ? -13.435 14.138 13.463 1.00 54.28 101 SER A CA 1
ATOM 750 C C . SER A 1 101 ? -13.266 14.932 12.167 1.00 54.28 101 SER A C 1
ATOM 752 O O . SER A 1 101 ? -13.177 14.332 11.098 1.00 54.28 101 SER A O 1
ATOM 754 N N . SER A 1 102 ? -13.139 16.256 12.257 1.00 52.91 102 SER A N 1
ATOM 755 C CA . SER A 1 102 ? -12.989 17.139 11.094 1.00 52.91 102 SER A CA 1
ATOM 756 C C . SER A 1 102 ? -11.630 16.981 10.415 1.00 52.91 102 SER A C 1
ATOM 758 O O . SER A 1 102 ? -11.548 16.967 9.189 1.00 52.91 102 SER A O 1
ATOM 760 N N . PHE A 1 103 ? -10.568 16.774 11.199 1.00 66.69 103 PHE A N 1
ATOM 761 C CA . PHE A 1 103 ? -9.233 16.520 10.659 1.00 66.69 103 PHE A CA 1
ATOM 762 C C . PHE A 1 103 ? -9.184 15.183 9.914 1.00 66.69 103 PHE A C 1
ATOM 764 O O . PHE A 1 103 ? -8.579 15.093 8.851 1.00 66.69 103 PHE A O 1
ATOM 771 N N . ARG A 1 104 ? -9.893 14.160 10.412 1.00 62.62 104 ARG A N 1
ATOM 772 C CA . ARG A 1 104 ? -9.991 12.851 9.746 1.00 62.62 104 ARG A CA 1
ATOM 773 C C . ARG A 1 104 ? -10.665 12.937 8.379 1.00 62.62 104 ARG A C 1
ATOM 775 O O . ARG A 1 104 ? -10.177 12.342 7.424 1.00 62.62 104 ARG A O 1
ATOM 782 N N . VAL A 1 105 ? -11.767 13.683 8.283 1.00 65.06 105 VAL A N 1
ATOM 783 C CA . VAL A 1 105 ? -12.518 13.856 7.027 1.00 65.06 105 VAL A CA 1
ATOM 784 C C . VAL A 1 105 ? -11.725 14.689 6.023 1.00 65.06 105 VAL A C 1
ATOM 786 O O . VAL A 1 105 ? -11.681 14.345 4.843 1.00 65.06 105 VAL A O 1
ATOM 789 N N . LEU A 1 106 ? -11.067 15.755 6.483 1.00 70.75 106 LEU A N 1
ATOM 790 C CA . LEU A 1 106 ? -10.241 16.599 5.625 1.00 70.75 106 LEU A CA 1
ATOM 791 C C . LEU A 1 106 ? -9.009 15.846 5.130 1.00 70.75 106 LEU A C 1
ATOM 793 O O . LEU A 1 106 ? -8.778 15.826 3.928 1.00 70.75 106 LEU A O 1
ATOM 797 N N . LEU A 1 107 ? -8.268 15.167 6.006 1.00 70.81 107 LEU A N 1
ATOM 798 C CA . LEU A 1 107 ? -7.090 14.394 5.610 1.00 70.81 107 LEU A CA 1
ATOM 799 C C . LEU A 1 107 ? -7.460 13.283 4.617 1.00 70.81 107 LEU A C 1
ATOM 801 O O . LEU A 1 107 ? -6.773 13.111 3.615 1.00 70.81 107 LEU A O 1
ATOM 805 N N . ARG A 1 108 ? -8.580 12.582 4.846 1.00 68.25 108 ARG A N 1
ATOM 806 C CA . ARG A 1 108 ? -9.087 11.562 3.919 1.00 68.25 108 ARG A CA 1
ATOM 807 C C . ARG A 1 108 ? -9.424 12.157 2.550 1.00 68.25 108 ARG A C 1
ATOM 809 O O . ARG A 1 108 ? -8.941 11.636 1.554 1.00 68.25 108 ARG A O 1
ATOM 816 N N . ARG A 1 109 ? -10.170 13.269 2.497 1.00 72.75 109 ARG A N 1
ATOM 817 C CA . ARG A 1 109 ? -10.527 13.949 1.232 1.00 72.75 109 ARG A CA 1
ATOM 818 C C . ARG A 1 109 ? -9.309 14.527 0.512 1.00 72.75 109 ARG A C 1
ATOM 820 O O . ARG A 1 109 ? -9.250 14.473 -0.710 1.00 72.75 109 ARG A O 1
ATOM 827 N N . TRP A 1 110 ? -8.328 15.048 1.247 1.00 69.56 110 TRP A N 1
ATOM 828 C CA . TRP A 1 110 ? -7.086 15.576 0.677 1.00 69.56 110 TRP A CA 1
ATOM 829 C C . TRP A 1 110 ? -6.204 14.471 0.092 1.00 69.56 110 TRP A C 1
ATOM 831 O O . TRP A 1 110 ? -5.698 14.620 -1.019 1.00 69.56 110 TRP A O 1
ATOM 841 N N . VAL A 1 111 ? -6.060 13.345 0.796 1.00 69.44 111 VAL A N 1
ATOM 842 C CA . VAL A 1 111 ? -5.333 12.178 0.280 1.00 69.44 111 VAL A CA 1
ATOM 843 C C . VAL A 1 111 ? -6.079 11.560 -0.903 1.00 69.44 111 VAL A C 1
ATOM 845 O O . VAL A 1 111 ? -5.434 11.255 -1.897 1.00 69.44 111 VAL A O 1
ATOM 848 N N . GLU A 1 112 ? -7.411 11.449 -0.858 1.00 72.50 112 GLU A N 1
ATOM 849 C CA . GLU A 1 112 ? -8.231 10.991 -1.992 1.00 72.50 112 GLU A CA 1
ATOM 850 C C . GLU A 1 112 ? -8.074 11.891 -3.222 1.00 72.50 112 GLU A C 1
ATOM 852 O O . GLU A 1 112 ? -7.920 11.368 -4.319 1.00 72.50 112 GLU A O 1
ATOM 857 N N . LEU A 1 113 ? -8.043 13.217 -3.062 1.00 75.00 113 LEU A N 1
ATOM 858 C CA . LEU A 1 113 ? -7.813 14.158 -4.165 1.00 75.00 113 LEU A CA 1
ATOM 859 C C . LEU A 1 113 ? -6.420 14.005 -4.778 1.00 75.00 113 LEU A C 1
ATOM 861 O O . LEU A 1 113 ? -6.294 13.928 -5.998 1.00 75.00 113 LEU A O 1
ATOM 865 N N . LEU A 1 114 ? -5.376 13.922 -3.952 1.00 72.12 114 LEU A N 1
ATOM 866 C CA . LEU A 1 114 ? -4.009 13.704 -4.437 1.00 72.12 114 LEU A CA 1
ATOM 867 C C . LEU A 1 114 ? -3.866 12.339 -5.117 1.00 72.12 114 LEU A 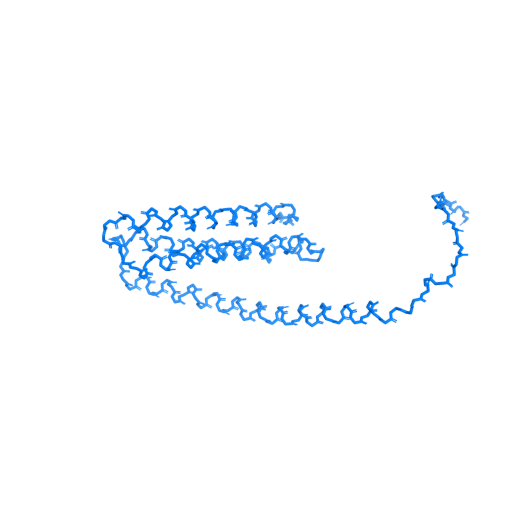C 1
ATOM 869 O O . LEU A 1 114 ? -3.177 12.221 -6.132 1.00 72.12 114 LEU A O 1
ATOM 873 N N . TYR A 1 115 ? -4.554 11.323 -4.594 1.00 64.88 115 TYR A N 1
ATOM 874 C CA . TYR A 1 115 ? -4.578 9.991 -5.178 1.00 64.88 115 TYR A CA 1
ATOM 875 C C . TYR A 1 115 ? -5.383 9.958 -6.475 1.00 64.88 115 TYR A C 1
ATOM 877 O O . TYR A 1 115 ? -4.924 9.335 -7.415 1.00 64.88 115 TYR A O 1
ATOM 885 N N . TRP A 1 116 ? -6.515 10.659 -6.588 1.00 62.56 116 TRP A N 1
ATOM 886 C CA . TRP A 1 116 ? -7.272 10.790 -7.840 1.00 62.56 116 TRP A CA 1
ATOM 887 C C . TRP A 1 116 ? -6.495 11.570 -8.897 1.00 62.56 116 TRP A C 1
ATOM 889 O O . TRP A 1 116 ? -6.474 11.163 -10.052 1.00 62.56 116 TRP A O 1
ATOM 899 N N . LEU A 1 117 ? -5.790 12.635 -8.516 1.00 66.06 117 LEU A N 1
ATOM 900 C CA . LEU A 1 117 ? -4.915 13.376 -9.428 1.00 66.06 117 LEU A CA 1
ATOM 901 C C . LEU A 1 117 ? -3.737 12.512 -9.910 1.00 66.06 117 LEU A C 1
ATOM 903 O O . LEU A 1 117 ? -3.395 12.533 -11.093 1.00 66.06 117 LEU A O 1
ATOM 907 N N . GLY A 1 118 ? -3.156 11.696 -9.026 1.00 65.19 118 GLY A N 1
ATOM 908 C CA . GLY A 1 118 ? -2.145 10.701 -9.392 1.00 65.19 118 GLY A CA 1
ATOM 909 C C . GLY A 1 118 ? -2.709 9.519 -10.193 1.00 65.19 118 GLY A C 1
ATOM 910 O O . GLY A 1 118 ? -2.059 9.035 -11.115 1.00 65.19 118 GLY A O 1
ATOM 911 N N . MET A 1 119 ? -3.931 9.082 -9.884 1.00 55.88 119 MET A N 1
ATOM 912 C CA . MET A 1 119 ? -4.628 7.962 -10.516 1.00 55.88 119 MET A CA 1
ATOM 913 C C . MET A 1 119 ? -5.140 8.330 -11.905 1.00 55.88 119 MET A C 1
ATOM 915 O O . MET A 1 119 ? -5.093 7.485 -12.783 1.00 55.88 119 MET A O 1
ATOM 919 N N . LEU A 1 120 ? -5.562 9.572 -12.143 1.00 56.97 120 LEU A N 1
ATOM 920 C CA . LEU A 1 120 ? -5.897 10.087 -13.475 1.00 56.97 120 LEU A CA 1
ATOM 921 C C . LEU A 1 120 ? -4.671 10.065 -14.392 1.00 56.97 120 LEU A C 1
ATOM 923 O O . LEU A 1 120 ? -4.772 9.650 -15.545 1.00 56.97 120 LEU A O 1
ATOM 927 N N . ARG A 1 121 ? -3.492 10.425 -13.865 1.00 56.97 121 ARG A N 1
ATOM 928 C CA . ARG A 1 121 ? -2.223 10.255 -14.588 1.00 56.97 121 ARG A CA 1
ATOM 929 C C . ARG A 1 121 ? -1.934 8.773 -14.864 1.00 56.97 121 ARG A C 1
ATOM 931 O O . ARG A 1 121 ? -1.568 8.431 -15.984 1.00 56.97 121 ARG A O 1
ATOM 938 N N . TRP A 1 122 ? -2.154 7.905 -13.877 1.00 50.25 122 TRP A N 1
ATOM 939 C CA . TRP A 1 122 ? -1.977 6.453 -13.999 1.00 50.25 122 TRP A CA 1
ATOM 940 C C . TRP A 1 122 ? -2.975 5.772 -14.942 1.00 50.25 122 TRP A C 1
ATOM 942 O O . TRP A 1 122 ? -2.587 4.841 -15.631 1.00 50.25 122 TRP A O 1
ATOM 952 N N . HIS A 1 123 ? -4.236 6.203 -15.000 1.00 55.28 123 HIS A N 1
ATOM 953 C CA . HIS A 1 123 ? -5.252 5.647 -15.901 1.00 55.28 123 HIS A CA 1
ATOM 954 C C . HIS A 1 123 ? -4.865 5.908 -17.356 1.00 55.28 123 HIS A C 1
ATOM 956 O O . HIS A 1 123 ? -4.877 4.987 -18.166 1.00 55.28 123 HIS A O 1
ATOM 962 N N . PHE A 1 124 ? -4.413 7.131 -17.657 1.00 48.78 124 PHE A N 1
ATOM 963 C CA . PHE A 1 124 ? -3.874 7.465 -18.975 1.00 48.78 124 PHE A CA 1
ATOM 964 C C . PHE A 1 124 ? -2.618 6.652 -19.317 1.00 48.78 124 PHE A C 1
ATOM 966 O O . PHE A 1 124 ? -2.468 6.206 -20.452 1.00 48.78 124 PHE A O 1
ATOM 973 N N . GLU A 1 125 ? -1.728 6.410 -18.351 1.00 58.22 125 GLU A N 1
ATOM 974 C CA . GLU A 1 125 ? -0.540 5.577 -18.576 1.00 58.22 125 GLU A CA 1
ATOM 975 C C . GLU A 1 125 ? -0.876 4.083 -18.702 1.00 58.22 125 GLU A C 1
ATOM 977 O O . GLU A 1 125 ? -0.252 3.402 -19.512 1.00 58.22 125 GLU A O 1
ATOM 982 N N . LEU A 1 126 ? -1.880 3.571 -17.983 1.00 56.03 126 LEU A N 1
ATOM 983 C CA . LEU A 1 126 ? -2.334 2.178 -18.050 1.00 56.03 126 LEU A CA 1
ATOM 984 C C . LEU A 1 126 ? -3.078 1.863 -19.345 1.00 56.03 126 LEU A C 1
ATOM 986 O O . LEU A 1 126 ? -2.851 0.793 -19.906 1.00 56.03 126 LEU A O 1
ATOM 990 N N . GLU A 1 127 ? -3.914 2.769 -19.856 1.00 57.97 127 GLU A N 1
ATOM 991 C CA . GLU A 1 127 ? -4.529 2.587 -21.176 1.00 57.97 127 GLU A CA 1
ATOM 992 C C . GLU A 1 127 ? -3.478 2.619 -22.283 1.00 57.97 127 GLU A C 1
ATOM 994 O O . GLU A 1 127 ? -3.478 1.757 -23.163 1.00 57.97 127 GLU A O 1
ATOM 999 N N . PHE A 1 128 ? -2.508 3.534 -22.189 1.00 58.12 128 PHE A N 1
ATOM 1000 C CA . PHE A 1 128 ? -1.373 3.552 -23.108 1.00 58.12 128 PHE A CA 1
ATOM 1001 C C . PHE A 1 128 ? -0.535 2.263 -23.003 1.00 58.12 128 PHE A C 1
ATOM 1003 O O . PHE A 1 128 ? -0.043 1.749 -24.008 1.00 58.12 128 PHE A O 1
ATOM 1010 N N . TYR A 1 129 ? -0.409 1.699 -21.800 1.00 57.59 129 TYR A N 1
ATOM 1011 C CA . TYR A 1 129 ? 0.323 0.463 -21.526 1.00 57.59 129 TYR A CA 1
ATOM 1012 C C . TYR A 1 129 ? -0.409 -0.790 -22.035 1.00 57.59 129 TYR A C 1
ATOM 1014 O O . TYR A 1 129 ? 0.216 -1.641 -22.669 1.00 57.59 129 TYR A O 1
ATOM 1022 N N . LEU A 1 130 ? -1.728 -0.893 -21.835 1.00 66.06 130 LEU A N 1
ATOM 1023 C CA . LEU A 1 130 ? -2.563 -1.957 -22.404 1.00 66.06 130 LEU A CA 1
ATOM 1024 C C . LEU A 1 130 ? -2.577 -1.877 -23.931 1.00 66.06 130 LEU A C 1
ATOM 1026 O O . LEU A 1 130 ? -2.359 -2.893 -24.590 1.00 66.06 130 LEU A O 1
ATOM 1030 N N . TYR A 1 131 ? -2.717 -0.674 -24.494 1.00 63.47 131 TYR A N 1
ATOM 1031 C CA . TYR A 1 131 ? -2.605 -0.444 -25.933 1.00 63.47 131 TYR A CA 1
ATOM 1032 C C . TYR A 1 131 ? -1.245 -0.903 -26.471 1.00 63.47 131 TYR A C 1
ATOM 1034 O O . TYR A 1 131 ? -1.175 -1.652 -27.447 1.00 63.47 131 TYR A O 1
ATOM 1042 N N . TYR A 1 132 ? -0.152 -0.526 -25.807 1.00 64.75 132 TYR A N 1
ATOM 1043 C CA . TYR A 1 132 ? 1.189 -0.919 -26.226 1.00 64.75 132 TYR A CA 1
ATOM 1044 C C . TYR A 1 132 ? 1.416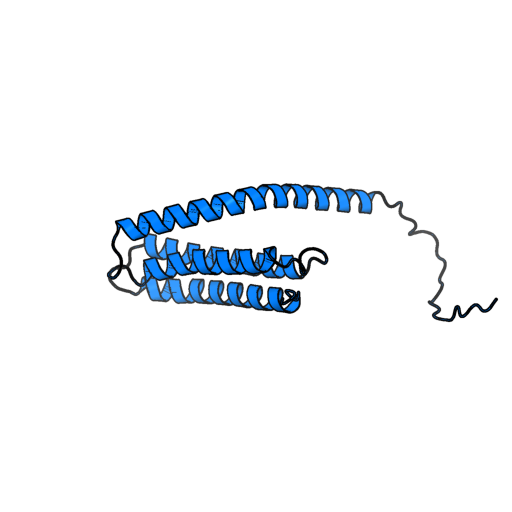 -2.435 -26.128 1.00 64.75 132 TYR A C 1
ATOM 1046 O O . TYR A 1 132 ? 1.990 -3.023 -27.044 1.00 64.75 132 TYR A O 1
ATOM 1054 N N . ILE A 1 133 ? 0.941 -3.097 -25.067 1.00 59.97 133 ILE A N 1
ATOM 1055 C CA . ILE A 1 133 ? 1.045 -4.558 -24.910 1.00 59.97 133 ILE A CA 1
ATOM 1056 C C . ILE A 1 133 ? 0.215 -5.290 -25.967 1.00 59.97 133 ILE A C 1
ATOM 1058 O O . ILE A 1 133 ? 0.728 -6.216 -26.600 1.00 59.97 133 ILE A O 1
ATOM 1062 N N . MET A 1 134 ? -1.032 -4.875 -26.200 1.00 64.81 134 MET A N 1
ATOM 1063 C CA . MET A 1 134 ? -1.888 -5.470 -27.233 1.00 64.81 134 MET A CA 1
ATOM 1064 C C . MET A 1 134 ? -1.271 -5.293 -28.625 1.00 64.81 134 MET A C 1
ATOM 1066 O O . MET A 1 134 ? -1.253 -6.232 -29.425 1.00 64.81 134 MET A O 1
ATOM 1070 N N . ASN A 1 135 ? -0.667 -4.134 -28.890 1.00 56.38 135 ASN A N 1
ATOM 1071 C CA . ASN A 1 135 ? -0.003 -3.874 -30.160 1.00 56.38 135 ASN A CA 1
ATOM 1072 C C . ASN A 1 135 ? 1.323 -4.653 -30.298 1.00 56.38 135 ASN A C 1
ATOM 1074 O O . ASN A 1 135 ? 1.621 -5.184 -31.365 1.00 56.38 135 ASN A O 1
ATOM 1078 N N . ALA A 1 136 ? 2.093 -4.823 -29.218 1.00 58.84 136 ALA A N 1
ATOM 1079 C CA . ALA A 1 136 ? 3.332 -5.608 -29.218 1.00 58.84 136 ALA A CA 1
ATOM 1080 C C . ALA A 1 136 ? 3.091 -7.122 -29.393 1.00 58.84 136 ALA A C 1
ATOM 1082 O O . ALA A 1 136 ? 3.908 -7.809 -30.008 1.00 58.84 136 ALA A O 1
ATOM 1083 N N . GLN A 1 137 ? 1.974 -7.657 -28.887 1.00 55.00 137 GLN A N 1
ATOM 1084 C CA . GLN A 1 137 ? 1.568 -9.049 -29.133 1.00 55.00 137 GLN A CA 1
ATOM 1085 C C . GLN A 1 137 ? 1.059 -9.250 -30.570 1.00 55.00 137 GLN A C 1
ATOM 1087 O O . GLN A 1 137 ? 1.404 -10.249 -31.197 1.00 55.00 137 GLN A O 1
ATOM 1092 N N . SER A 1 138 ? 0.341 -8.267 -31.129 1.00 56.34 138 SER A N 1
ATOM 1093 C CA . SER A 1 138 ? -0.103 -8.261 -32.536 1.00 56.34 138 SER A CA 1
ATOM 1094 C C . SER A 1 138 ? 1.064 -8.308 -33.536 1.00 56.34 138 SER A C 1
ATOM 1096 O O . SER A 1 138 ? 0.976 -8.961 -34.573 1.00 56.34 138 SER A O 1
ATOM 1098 N N . GLN A 1 139 ? 2.203 -7.685 -33.219 1.00 52.59 139 GLN A N 1
ATOM 1099 C CA . GLN A 1 139 ? 3.406 -7.773 -34.062 1.00 52.59 139 GLN A CA 1
ATOM 1100 C C . GLN A 1 139 ? 4.128 -9.127 -33.936 1.00 52.59 139 GLN A C 1
ATOM 1102 O O . GLN A 1 139 ? 4.784 -9.565 -34.878 1.00 52.59 139 GLN A O 1
ATOM 1107 N N . ARG A 1 140 ? 3.987 -9.829 -32.800 1.00 53.16 140 ARG A N 1
ATOM 1108 C CA . ARG A 1 140 ? 4.596 -11.154 -32.588 1.00 53.16 140 ARG A CA 1
ATOM 1109 C C . ARG A 1 140 ? 3.852 -12.275 -33.317 1.00 53.16 140 ARG A C 1
ATOM 1111 O O . ARG A 1 140 ? 4.489 -13.222 -33.762 1.00 53.16 140 ARG A O 1
ATOM 1118 N N . THR A 1 141 ? 2.535 -12.158 -33.483 1.00 50.16 141 THR A N 1
ATOM 1119 C CA . THR A 1 141 ? 1.712 -13.128 -34.232 1.00 50.16 141 THR A CA 1
ATOM 1120 C C . THR A 1 141 ? 1.761 -12.931 -35.749 1.00 50.16 141 THR A C 1
ATOM 1122 O O . THR A 1 141 ? 1.374 -13.830 -36.489 1.00 50.16 141 THR A O 1
ATOM 1125 N N . LYS A 1 142 ? 2.269 -11.786 -36.225 1.00 46.56 142 LYS A N 1
ATOM 1126 C CA . LYS A 1 142 ? 2.484 -11.496 -37.655 1.00 46.56 142 LYS A CA 1
ATOM 1127 C C . LYS A 1 142 ? 3.866 -11.899 -38.175 1.00 46.56 142 LYS A C 1
ATOM 1129 O O . LYS A 1 142 ? 4.117 -11.773 -39.368 1.00 46.56 142 LYS A O 1
ATOM 1134 N N . SER A 1 143 ? 4.748 -12.396 -37.306 1.00 39.72 143 SER A N 1
ATOM 1135 C CA . SER A 1 143 ? 5.983 -13.067 -37.714 1.00 39.72 143 SER A CA 1
ATOM 1136 C C . SER A 1 143 ? 5.614 -14.346 -38.478 1.00 39.72 143 SER A C 1
ATOM 1138 O O . SER A 1 143 ? 5.101 -15.270 -37.841 1.00 39.72 143 SER A O 1
ATOM 1140 N N . PRO A 1 144 ? 5.858 -14.454 -39.798 1.00 45.06 144 PRO A N 1
ATOM 1141 C CA . PRO A 1 144 ? 5.615 -15.703 -40.506 1.00 45.06 144 PRO A CA 1
ATOM 1142 C C . PRO A 1 144 ? 6.465 -16.811 -39.874 1.00 45.06 144 PRO A C 1
ATOM 1144 O O . PRO A 1 144 ? 7.660 -16.637 -39.625 1.00 45.06 144 PRO A O 1
ATOM 1147 N N . LEU A 1 145 ? 5.822 -17.942 -39.573 1.00 48.69 145 LEU A N 1
ATOM 1148 C CA . LEU A 1 145 ? 6.473 -19.177 -39.150 1.00 48.69 145 LEU A CA 1
ATOM 1149 C C . LEU A 1 145 ? 7.547 -19.579 -40.179 1.00 48.69 145 LEU A C 1
ATOM 1151 O O . LEU A 1 145 ? 7.252 -20.282 -41.137 1.00 48.69 145 LEU A O 1
ATOM 1155 N N . ASN A 1 146 ? 8.810 -19.241 -39.932 1.00 45.41 146 ASN A N 1
ATOM 1156 C CA . ASN A 1 146 ? 9.955 -19.925 -40.544 1.00 45.41 146 ASN A CA 1
ATOM 1157 C C . ASN A 1 146 ? 10.451 -21.047 -39.614 1.00 45.41 146 ASN A C 1
ATOM 1159 O O . ASN A 1 146 ? 11.633 -21.146 -39.301 1.00 45.41 146 ASN A O 1
ATOM 1163 N N . ILE A 1 147 ? 9.520 -21.884 -39.134 1.00 49.75 147 ILE A N 1
ATOM 1164 C CA . ILE A 1 147 ? 9.805 -23.050 -38.274 1.00 49.75 147 ILE A CA 1
ATOM 1165 C C . ILE A 1 147 ? 9.965 -24.351 -39.094 1.00 49.75 147 ILE A C 1
ATOM 1167 O O . ILE A 1 147 ? 10.417 -25.360 -38.565 1.00 49.75 147 ILE A O 1
ATOM 1171 N N . PHE A 1 148 ? 9.729 -24.330 -40.411 1.00 48.44 148 PHE A N 1
ATOM 1172 C CA . PHE A 1 148 ? 9.959 -25.481 -41.298 1.00 48.44 148 PHE A CA 1
ATOM 1173 C C . PHE A 1 148 ? 11.098 -25.250 -42.300 1.00 48.44 148 PHE A C 1
ATOM 1175 O O . PHE A 1 148 ? 10.908 -25.312 -43.506 1.00 48.44 148 PHE A O 1
ATOM 1182 N N . THR A 1 149 ? 12.320 -25.061 -41.810 1.00 41.97 149 THR A N 1
ATOM 1183 C CA . THR A 1 149 ? 13.512 -25.476 -42.568 1.00 41.97 149 THR A CA 1
ATOM 1184 C C . THR A 1 149 ? 14.555 -25.979 -41.589 1.00 41.97 149 THR A C 1
ATOM 1186 O O . THR A 1 149 ? 15.237 -25.206 -40.919 1.00 41.97 149 THR A O 1
ATOM 1189 N N . GLY A 1 150 ? 14.663 -27.304 -41.494 1.00 46.88 150 GLY A N 1
ATOM 1190 C CA . GLY A 1 150 ? 15.715 -27.975 -40.752 1.00 46.88 150 GLY A CA 1
ATOM 1191 C C . GLY A 1 150 ? 17.083 -27.655 -41.345 1.00 46.88 150 GLY A C 1
ATOM 1192 O O . GLY A 1 150 ? 17.528 -28.310 -42.282 1.00 46.88 150 GLY A O 1
ATOM 1193 N N . LYS A 1 151 ? 17.777 -26.677 -40.766 1.00 37.50 151 LYS A N 1
ATOM 1194 C CA . LYS A 1 151 ? 19.235 -26.571 -40.826 1.00 37.50 151 LYS A CA 1
ATOM 1195 C C . LYS A 1 151 ? 19.764 -26.246 -39.436 1.00 37.50 151 LYS A C 1
ATOM 1197 O O . LYS A 1 151 ? 19.838 -25.105 -39.005 1.00 37.50 151 LYS A O 1
ATOM 1202 N N . ARG A 1 152 ? 20.109 -27.333 -38.745 1.00 47.62 152 ARG A N 1
ATOM 1203 C CA . ARG A 1 152 ? 21.165 -27.440 -37.735 1.00 47.62 152 ARG A CA 1
ATOM 1204 C C . ARG A 1 152 ? 22.277 -26.430 -38.034 1.00 47.62 152 ARG A C 1
ATOM 1206 O O . ARG A 1 152 ? 22.822 -26.532 -39.122 1.00 47.62 152 ARG A O 1
ATOM 1213 N N . LEU A 1 153 ? 22.631 -25.544 -37.100 1.00 42.00 153 LEU A N 1
ATOM 1214 C CA . LEU A 1 153 ? 23.994 -25.018 -36.933 1.00 42.00 153 LEU A CA 1
ATOM 1215 C C . LEU A 1 153 ? 24.153 -24.398 -35.527 1.00 42.00 153 LEU A C 1
ATOM 1217 O O . LEU A 1 153 ? 23.348 -23.596 -35.067 1.00 42.00 153 LEU A O 1
ATOM 1221 N N . ILE A 1 154 ? 25.187 -24.891 -34.853 1.00 36.34 154 ILE A N 1
ATOM 1222 C CA . ILE A 1 154 ? 25.670 -24.670 -33.479 1.00 36.34 154 ILE A CA 1
ATOM 1223 C C . ILE A 1 154 ? 26.487 -23.346 -33.440 1.00 36.34 154 ILE A C 1
ATOM 1225 O O . ILE A 1 154 ? 26.918 -22.898 -34.504 1.00 36.34 154 ILE A O 1
ATOM 1229 N N . PRO A 1 155 ? 26.673 -22.671 -32.280 1.00 48.72 155 PRO A N 1
ATOM 1230 C CA . PRO A 1 155 ? 27.080 -21.265 -32.210 1.00 48.72 155 PRO A CA 1
ATOM 1231 C C . PRO A 1 155 ? 28.595 -21.074 -32.368 1.00 48.72 155 PRO A C 1
ATOM 1233 O O . PRO A 1 155 ? 29.374 -21.952 -32.005 1.00 48.72 155 PRO A O 1
ATOM 1236 N N . CYS A 1 156 ? 29.023 -19.896 -32.836 1.00 38.12 156 CYS A N 1
ATOM 1237 C CA . CYS A 1 156 ? 30.435 -19.513 -32.831 1.00 38.12 156 CYS A CA 1
ATOM 1238 C C . CYS A 1 156 ? 30.619 -18.048 -32.406 1.00 38.12 156 CYS A C 1
ATOM 1240 O O . CYS A 1 156 ? 30.323 -17.111 -33.144 1.00 38.12 156 CYS A O 1
ATOM 1242 N N . LEU A 1 157 ? 31.107 -17.891 -31.175 1.00 40.84 157 LEU A N 1
ATOM 1243 C CA . LEU A 1 157 ? 32.044 -16.842 -30.779 1.00 40.84 157 LEU A CA 1
ATOM 1244 C C . LEU A 1 157 ? 33.233 -16.845 -31.753 1.00 40.84 157 LEU A C 1
ATOM 1246 O O . LEU A 1 157 ? 33.717 -17.934 -32.037 1.00 40.84 157 LEU A O 1
ATOM 1250 N N . ILE A 1 158 ? 33.721 -15.670 -32.181 1.00 38.72 158 ILE A N 1
ATOM 1251 C CA . ILE A 1 158 ? 35.149 -15.286 -32.304 1.00 38.72 158 ILE A CA 1
ATOM 1252 C C . ILE A 1 158 ? 35.358 -14.116 -33.294 1.00 38.72 158 ILE A C 1
ATOM 1254 O O . ILE A 1 158 ? 34.939 -14.161 -34.443 1.00 38.72 158 ILE A O 1
ATOM 1258 N N . GLN A 1 159 ? 36.065 -13.102 -32.772 1.00 40.03 159 GLN A N 1
ATOM 1259 C CA . GLN A 1 159 ? 36.920 -12.076 -33.395 1.00 40.03 159 GLN A CA 1
ATOM 1260 C C . GLN A 1 159 ? 36.396 -11.201 -34.543 1.00 40.03 159 GLN A C 1
ATOM 1262 O O . GLN A 1 159 ? 36.237 -11.636 -35.676 1.00 40.03 159 GLN A O 1
ATOM 1267 N N . ASN A 1 160 ? 36.395 -9.888 -34.290 1.00 37.88 160 ASN A N 1
ATOM 1268 C CA . ASN A 1 160 ? 36.754 -8.919 -35.321 1.00 37.88 160 ASN A CA 1
ATOM 1269 C C . ASN A 1 160 ? 37.671 -7.832 -34.728 1.00 37.88 160 ASN A C 1
ATOM 1271 O O . ASN A 1 160 ? 37.204 -6.843 -34.172 1.00 37.88 160 ASN A O 1
ATOM 1275 N N . ASN A 1 161 ? 38.987 -8.065 -34.803 1.00 40.47 161 ASN A N 1
ATOM 1276 C CA . ASN A 1 161 ? 40.010 -7.021 -34.753 1.00 40.47 161 ASN A CA 1
ATOM 1277 C C . ASN A 1 161 ? 40.397 -6.739 -36.207 1.00 40.47 161 ASN A C 1
ATOM 1279 O O . ASN A 1 161 ? 41.069 -7.562 -36.828 1.00 40.47 161 ASN A O 1
ATOM 1283 N N . GLY A 1 162 ? 39.956 -5.605 -36.748 1.00 33.28 162 GLY A N 1
ATOM 1284 C CA . GLY A 1 162 ? 40.271 -5.168 -38.105 1.00 33.28 162 GLY A CA 1
ATOM 1285 C C . GLY A 1 162 ? 41.204 -3.965 -38.089 1.00 33.28 162 GLY A C 1
ATOM 1286 O O . GLY A 1 162 ? 40.749 -2.837 -37.949 1.00 33.28 162 GLY A O 1
ATOM 1287 N N . PHE A 1 163 ? 42.501 -4.229 -38.244 1.00 33.69 163 PHE A N 1
ATOM 1288 C CA . PHE A 1 163 ? 43.477 -3.282 -38.780 1.00 33.69 163 PHE A CA 1
ATOM 1289 C C . PHE A 1 163 ? 43.180 -3.077 -40.273 1.00 33.69 163 PHE A C 1
ATOM 1291 O O . PHE A 1 163 ? 43.144 -4.064 -41.013 1.00 33.69 163 PHE A O 1
ATOM 1298 N N . LYS A 1 164 ? 43.008 -1.826 -40.701 1.00 36.44 164 LYS A N 1
ATOM 1299 C CA . LYS A 1 164 ? 43.566 -1.228 -41.925 1.00 36.44 164 LYS A CA 1
ATOM 1300 C C . LYS A 1 164 ? 43.313 0.272 -41.911 1.00 36.44 164 LYS A C 1
ATOM 1302 O O . LYS A 1 164 ? 42.171 0.660 -41.589 1.00 36.44 164 LYS A O 1
#

Organism: Thanatephorus cucumeris (strain AG1-IA) (NCBI:txid983506)

pLDDT: mean 71.04, std 16.93, range [33.28, 94.38]

Foldseek 3Di:
DDFQALVNLLVLLVVLQVCLVCCLPVVLVVLVPDPPADPVLSVLSNVLSVLSNVLSVVSNVQSPDPVRVRPRCVSVVSSVLSCLRSVLSVCCSVPVPPDDPVCNVVSNVVSVVVVVVVVVVVVVVVVVVVVVVVVVVVVVVPPPPPVPDDDDDDDDDDDDDDDD

=== Feature glossary ===
The record interleaves many kinds of information about one protein. Here is each kind framed as the question it answers.

Q: What are the backbone torsion angles?
A: φ (phi) and ψ (psi) are the two rotatable backbone dihedrals per residue: φ is the C(i-1)–N–Cα–C torsion, ψ is the N–Cα–C–N(i+1) torsion, both in degrees on (−180°, 180°]. α-helical residues cluster near (−60°, −45°); β-strand residues near (−120°, +130°). A Ramachandran plot is simply a scatter of (φ, ψ) for every residue.

Q: What is the amino-acid chain?
A: This is the polypeptide sequence — one letter per residue, N-terminus first. Length ranges from a few dozen residues for small domains to over a thousand for large multi-domain proteins.

Q: How mobile is each atom in the crystal?
A: For experimental (PDB) structures, the B-factor (temperature factor) quantifies the positional spread of each atom in the crystal — a combination of thermal vibration and static disorder — in units of Å². High B-factors mark flexible loops or poorly resolved regions; low B-factors mark the rigid, well-ordered core.

Q: Are the domains correctly placed relative to each other?
A: Predicted Aligned Error (PAE) is an AlphaFold confidence matrix: entry (i, j) is the expected error in the position of residue j, in ångströms, when the prediction is superimposed on the true structure at residue i. Low PAE within a block of residues means that block is internally rigid and well-predicted; high PAE between two blocks means their relative placement is uncertain even if each block individually is confident.

Q: How confident is the AlphaFold model at each residue?
A: pLDDT is the predicted lDDT-Cα score: AlphaFold's confidence that the local environment of each residue (all inter-atomic distances within 15 Å) is correctly placed. It is a per-residue number between 0 and 100, with higher meaning more reliable.

Q: What family and function is it annotated with?
A: Functional annotations link the protein to curated databases. InterPro entries identify conserved domains and families by matching the sequence against member-database signatures (Pfam, PROSITE, CDD, …). Gene Ontology (GO) terms describe molecular function, biological process, and cellular component in a controlled vocabulary. CATH places the structure in a hierarchical fold classification (Class/Architecture/Topology/Homologous-superfamily). The organism is the source species.

Q: How big and how compact is the whole molecule?
A: Three whole-structure scalars: the radius of gyration (RMS distance of Cα from centroid, in Å), the count of Cα–Cα contacts (pairs closer than 8 Å and separated by more than four residues in sequence — i.e. tertiary, not local, contacts), and the bounding-box dimensions. Together they distinguish compact globular folds from extended fibres or disordered chains.

Q: What known structures does this most resemble?
A: The Foldseek neighbor list gives the closest experimentally determined structures in the PDB, ranked by structural alignment. TM-score near 1 means near-identical fold; near 0.3 means only rough topology match. This is how one finds what a novel AlphaFold prediction most resembles in the solved-structure universe.

Q: Which residues are buried vs exposed?
A: SASA measures how much of the protein is reachable by solvent. It is computed by rolling a water-sized probe over the atomic surface and summing the exposed area (Å²). Per-residue SASA distinguishes core (buried, low SASA) from surface (exposed, high SASA) residues; total SASA is a whole-molecule size measure.

Q: Which residues are in helices, strands, or loops?
A: Eight-state secondary structure (DSSP): H is the canonical α-helix, G the tighter 3₁₀-helix, I the wider π-helix; E/B are β-structure, T and S are turns and bends, and '-' is everything else. DSSP derives these from the pattern of main-chain N–H···O=C hydrogen bonds, not from the sequence.

Q: Where is each backbone atom in 3D?
A: Structure coordinates are given as an mmCIF _atom_site loop: one row per atom with element, residue name, chain id, sequence number, and x/y/z position in Å. Only the four main-chain atoms per residue are included here; side chains are omitted to keep the record compact.

Q: What if only a Cα trace is available?
A: Three-state secondary structure (P-SEA) collapses the eight DSSP classes into helix (a), strand (b), and coil (c). P-SEA assigns these from Cα geometry alone — distances and angles — without requiring backbone oxygens, so it works on any Cα trace.

Q: What do the rendered images show?
A: The six renders are orthographic views along the three Cartesian axes in both directions. Representation (cartoon, sticks, or surface) and color scheme (sequence-rainbow or by-chain) vary across proteins so the training set covers all the common visualization conventions.

Q: What does the local fold look like, residue by residue?
A: Foldseek's 3Di representation compresses backbone geometry into a per-residue letter drawn from a learned twenty-state alphabet. It captures the tertiary interaction pattern around each residue — which residues are packed against it in space, regardless of where they are in sequence.

Q: What do the diagnostic plots show?
A: The contact map is a binary N×N matrix image: pixel (i, j) is dark where Cα_i and Cα_j are within 8 Å and |i−j|>4. Because the |i−j|>4 filter removes local helical contacts, off-diagonal stripes parallel to the main diagonal indicate parallel β-sheets; stripes perpendicular to it indicate antiparallel β-sheets. The Ramachandran plot scatters every residue's (φ, ψ) pair against the sterically allowed regions. The PAE heatmap renders the predicted-aligned-error matrix.